Protein AF-A0AA40FCF1-F1 (afdb_monomer_lite)

Secondary structure (DSSP, 8-state):
-----------------SSSSSTTHHHHHHHHHHHHHHHHHTTTTTTTSHHHHHHHHHHTTT--SHHHHHHHHHHHHHHHHHSTTGGGSS-IIIIIHHHHHHHHHTTTTT-HHHHHHHHHHHHTTGGGSSS-HHHHHHHHHHHHHHHHTSHHHHHHHHHTT-

InterPro domains:
  IPR039795 E3 ubiquitin-protein ligase listerin [PTHR12389] (27-153)
  IPR054476 E3 ubiquitin-protein ligase listerin, N-terminal domain [PF22958] (20-126)

Sequence (162 aa):
MVPRATTPIEGVGGGRDGTLANTDVVPIKTAFFTLLTSMIDTNVMLQNEKKRTVTSIVNSLDEMYPPLSSAVWKSMHTAMNNIKDWYSVINIEKLFLPKLYRVLQNGGQCCASDIYPYLLPFISQFPKLSVDPHHLYTNFFTNMRQGFSVQSVRTDHYEALA

Organism: NCBI:txid60889

pLDDT: mean 78.08, std 18.87, range [29.94, 95.06]

Radius of gyration: 22.67 Å; chains: 1; bounding box: 89×38×37 Å

Structure (mmCIF, N/CA/C/O backbone):
data_AF-A0AA40FCF1-F1
#
_entry.id   AF-A0AA40FCF1-F1
#
loop_
_atom_site.group_PDB
_atom_site.id
_atom_site.type_symbol
_atom_site.label_atom_id
_atom_site.label_alt_id
_atom_site.label_comp_id
_atom_site.label_asym_id
_atom_site.label_entity_id
_atom_site.label_seq_id
_atom_site.pdbx_PDB_ins_code
_atom_site.Cartn_x
_atom_site.Cartn_y
_atom_site.Cartn_z
_atom_site.occupancy
_atom_site.B_iso_or_equiv
_atom_site.auth_seq_id
_atom_site.auth_comp_id
_atom_site.auth_asym_id
_atom_site.auth_atom_id
_atom_site.pdbx_PDB_model_num
ATOM 1 N N . MET A 1 1 ? 73.724 23.190 -2.555 1.00 37.62 1 MET A N 1
ATOM 2 C CA . MET A 1 1 ? 73.884 23.448 -1.108 1.00 37.62 1 MET A CA 1
ATOM 3 C C . MET A 1 1 ? 72.546 23.963 -0.592 1.00 37.62 1 MET A C 1
ATOM 5 O O . MET A 1 1 ? 71.943 24.798 -1.246 1.00 37.62 1 MET A O 1
ATOM 9 N N . VAL A 1 2 ? 72.041 23.327 0.457 1.00 46.94 2 VAL A N 1
ATOM 10 C CA . VAL A 1 2 ? 70.630 23.178 0.860 1.00 46.94 2 VAL A CA 1
ATOM 11 C C . VAL A 1 2 ? 70.010 24.443 1.483 1.00 46.94 2 VAL A C 1
ATOM 13 O O . VAL A 1 2 ? 70.683 25.102 2.271 1.00 46.94 2 VAL A O 1
ATOM 16 N N . PRO A 1 3 ? 68.702 24.686 1.269 1.00 36.84 3 PRO A N 1
ATOM 17 C CA . PRO A 1 3 ? 67.834 25.212 2.326 1.00 36.84 3 PRO A CA 1
ATOM 18 C C . PRO A 1 3 ? 66.626 24.273 2.520 1.00 36.84 3 PRO A C 1
ATOM 20 O O . PRO A 1 3 ? 65.829 24.047 1.618 1.00 36.84 3 PRO A O 1
ATOM 23 N N . ARG A 1 4 ? 66.648 23.474 3.589 1.00 29.94 4 ARG A N 1
ATOM 24 C CA . ARG A 1 4 ? 65.935 23.675 4.863 1.00 29.94 4 ARG A CA 1
ATOM 25 C C . ARG A 1 4 ? 64.421 23.499 4.712 1.00 29.94 4 ARG A C 1
ATOM 27 O O . ARG A 1 4 ? 63.685 24.433 4.417 1.00 29.94 4 ARG A O 1
ATOM 34 N N . ALA A 1 5 ? 63.997 22.261 4.967 1.00 42.84 5 ALA A N 1
ATOM 35 C CA . ALA A 1 5 ? 62.612 21.903 5.212 1.00 42.84 5 ALA A CA 1
ATOM 36 C C . ALA A 1 5 ? 62.067 22.727 6.385 1.00 42.84 5 ALA A C 1
ATOM 38 O O . ALA A 1 5 ? 62.643 22.732 7.474 1.00 42.84 5 ALA A O 1
ATOM 39 N N . THR A 1 6 ? 60.950 23.403 6.139 1.00 41.06 6 THR A N 1
ATOM 40 C CA . THR A 1 6 ? 60.115 23.996 7.178 1.00 41.06 6 THR A CA 1
ATOM 41 C C . THR A 1 6 ? 58.689 23.580 6.852 1.00 41.06 6 THR A C 1
ATOM 43 O O . THR A 1 6 ? 58.123 23.992 5.844 1.00 41.06 6 THR A O 1
ATOM 46 N N . THR A 1 7 ? 58.159 22.672 7.659 1.00 41.66 7 THR A N 1
ATOM 47 C CA . THR A 1 7 ? 56.741 22.318 7.717 1.00 41.66 7 THR A CA 1
ATOM 48 C C . THR A 1 7 ? 55.890 23.541 8.048 1.00 41.66 7 THR A C 1
ATOM 50 O O . THR A 1 7 ? 56.285 24.322 8.915 1.00 41.66 7 THR A O 1
ATOM 53 N N . PRO A 1 8 ? 54.669 23.613 7.505 1.00 34.09 8 PRO A N 1
ATOM 54 C CA . PRO A 1 8 ? 53.534 24.147 8.235 1.00 34.09 8 PRO A CA 1
ATOM 55 C C . PRO A 1 8 ? 52.553 23.013 8.555 1.00 34.09 8 PRO A C 1
ATOM 57 O O . PRO A 1 8 ? 52.042 22.325 7.672 1.00 34.09 8 PRO A O 1
ATOM 60 N N . ILE A 1 9 ? 52.330 22.829 9.850 1.00 38.78 9 ILE A N 1
ATOM 61 C CA . ILE A 1 9 ? 51.140 22.211 10.430 1.00 38.78 9 ILE A CA 1
ATOM 62 C C . ILE A 1 9 ? 50.068 23.300 10.589 1.00 38.78 9 ILE A C 1
ATOM 64 O O . ILE A 1 9 ? 50.410 24.452 10.832 1.00 38.78 9 ILE A O 1
ATOM 68 N N . GLU A 1 10 ? 48.808 22.870 10.502 1.00 32.25 10 GLU A N 1
ATOM 69 C CA . GLU A 1 10 ? 47.537 23.571 10.761 1.00 32.25 10 GLU A CA 1
ATOM 70 C C . GLU A 1 10 ? 46.680 23.962 9.547 1.00 32.25 10 GLU A C 1
ATOM 72 O O . GLU A 1 10 ? 47.086 24.644 8.611 1.00 32.25 10 GLU A O 1
ATOM 77 N N . GLY A 1 11 ? 45.444 23.463 9.616 1.00 31.31 11 GLY A N 1
ATOM 78 C CA . GLY A 1 11 ? 44.389 23.533 8.611 1.00 31.31 11 GLY A CA 1
ATOM 79 C C . GLY A 1 11 ? 43.440 22.331 8.686 1.00 31.31 11 GLY A C 1
ATOM 80 O O . GLY A 1 11 ? 42.982 21.839 7.660 1.00 31.31 11 GLY A O 1
ATOM 81 N N . VAL A 1 12 ? 43.197 21.801 9.892 1.00 39.44 12 VAL A N 1
ATOM 82 C CA . VAL A 1 12 ? 42.123 20.838 10.163 1.00 39.44 12 VAL A CA 1
ATOM 83 C C . VAL A 1 12 ? 40.792 21.580 10.109 1.00 39.44 12 VAL A C 1
ATOM 85 O O . VAL A 1 12 ? 40.644 22.624 10.736 1.00 39.44 12 VAL A O 1
ATOM 88 N N . GLY A 1 13 ? 39.809 20.975 9.442 1.00 40.38 13 GLY A N 1
ATOM 89 C CA . GLY A 1 13 ? 38.396 21.228 9.721 1.00 40.38 13 GLY A CA 1
ATOM 90 C C . GLY A 1 13 ? 37.675 22.041 8.656 1.00 40.38 13 GLY A C 1
ATOM 91 O O . GLY A 1 13 ? 37.372 23.209 8.853 1.00 40.38 13 GLY A O 1
ATOM 92 N N . GLY A 1 14 ? 37.322 21.397 7.547 1.00 38.97 14 GLY A N 1
ATOM 93 C CA . GLY A 1 14 ? 36.389 21.969 6.584 1.00 38.97 14 GLY A CA 1
ATOM 94 C C . GLY A 1 14 ? 35.658 20.876 5.824 1.00 38.97 14 GLY A C 1
ATOM 95 O O . GLY A 1 14 ? 36.237 20.251 4.945 1.00 38.97 14 GLY A O 1
ATOM 96 N N . GLY A 1 15 ? 34.386 20.656 6.165 1.00 37.47 15 GLY A N 1
ATOM 97 C CA . GLY A 1 15 ? 33.446 19.961 5.284 1.00 37.47 15 GLY A CA 1
ATOM 98 C C . GLY A 1 15 ? 33.114 18.512 5.638 1.00 37.47 15 GLY A C 1
ATOM 99 O O . GLY A 1 15 ? 33.166 17.640 4.778 1.00 37.47 15 GLY A O 1
ATOM 100 N N . ARG A 1 16 ? 32.707 18.240 6.880 1.00 47.78 16 ARG A N 1
ATOM 101 C CA . ARG A 1 16 ? 31.777 17.131 7.161 1.00 47.78 16 ARG A CA 1
ATOM 102 C C . ARG A 1 16 ? 30.565 17.676 7.894 1.00 47.78 16 ARG A C 1
ATOM 104 O O . ARG A 1 16 ? 30.323 17.328 9.039 1.00 47.78 16 ARG A O 1
ATOM 111 N N . ASP A 1 17 ? 29.835 18.554 7.224 1.00 48.41 17 ASP A N 1
ATOM 112 C CA . ASP A 1 17 ? 28.547 19.028 7.712 1.00 48.41 17 ASP A CA 1
ATOM 113 C C . ASP A 1 17 ? 27.523 18.801 6.604 1.00 48.41 17 ASP A C 1
ATOM 115 O O . ASP A 1 17 ? 27.585 19.428 5.548 1.00 48.41 17 ASP A O 1
ATOM 119 N N . GLY A 1 18 ? 26.644 17.815 6.801 1.00 43.12 18 GLY A N 1
ATOM 120 C CA . GLY A 1 18 ? 25.519 17.589 5.892 1.00 43.12 18 GLY A CA 1
ATOM 121 C C . GLY A 1 18 ? 24.991 16.162 5.748 1.00 43.12 18 GLY A C 1
ATOM 122 O O . GLY A 1 18 ? 23.954 15.994 5.115 1.00 43.12 18 GLY A O 1
ATOM 123 N N . THR A 1 19 ? 25.629 15.126 6.310 1.00 44.09 19 THR A N 1
ATOM 124 C CA . THR A 1 19 ? 25.195 13.728 6.046 1.00 44.09 19 THR A CA 1
ATOM 125 C C . THR A 1 19 ? 24.792 12.923 7.285 1.00 44.09 19 THR A C 1
ATOM 127 O O . THR A 1 19 ? 24.445 11.756 7.152 1.00 44.09 19 THR A O 1
ATOM 130 N N . LEU A 1 20 ? 24.771 13.519 8.484 1.00 45.34 20 LEU A N 1
ATOM 131 C CA . LEU A 1 20 ? 24.516 12.780 9.736 1.00 45.34 20 LEU A CA 1
ATOM 132 C C . LEU A 1 20 ? 23.235 13.170 10.494 1.00 45.34 20 LEU A C 1
ATOM 134 O O . LEU A 1 20 ? 23.001 12.637 11.568 1.00 45.34 20 LEU A O 1
ATOM 138 N N . ALA A 1 21 ? 22.378 14.045 9.955 1.00 43.72 21 ALA A N 1
ATOM 139 C CA . ALA A 1 21 ? 21.170 14.496 10.669 1.00 43.72 21 ALA A CA 1
ATOM 140 C C . ALA A 1 21 ? 19.862 13.785 10.257 1.00 43.72 21 ALA A C 1
ATOM 142 O O . ALA A 1 21 ? 18.853 13.917 10.941 1.00 43.72 21 ALA A O 1
ATOM 143 N N . ASN A 1 22 ? 19.849 13.028 9.152 1.00 51.97 22 ASN A N 1
ATOM 144 C CA . ASN A 1 22 ? 18.625 12.379 8.649 1.00 51.97 22 ASN A CA 1
ATOM 145 C C . ASN A 1 22 ? 18.530 10.883 8.986 1.00 51.97 22 ASN A C 1
ATOM 147 O O . ASN A 1 22 ? 17.484 10.271 8.764 1.00 51.97 22 ASN A O 1
ATOM 151 N N . THR A 1 23 ? 19.598 10.289 9.523 1.00 54.22 23 THR A N 1
ATOM 152 C CA . THR A 1 23 ? 19.668 8.847 9.793 1.00 54.22 23 THR A CA 1
ATOM 153 C C . THR A 1 23 ? 18.750 8.434 10.942 1.00 54.22 23 THR A C 1
ATOM 155 O O . THR A 1 23 ? 18.182 7.352 10.887 1.00 54.22 23 THR A O 1
ATOM 158 N N . ASP A 1 24 ? 18.511 9.311 11.921 1.00 66.50 24 ASP A N 1
ATOM 159 C CA . ASP A 1 24 ? 17.689 8.990 13.099 1.00 66.50 24 ASP A CA 1
ATOM 160 C C . ASP A 1 24 ? 16.180 9.060 12.825 1.00 66.50 24 ASP A C 1
ATOM 162 O O . ASP A 1 24 ? 15.379 8.400 13.486 1.00 66.50 24 ASP A O 1
ATOM 166 N N . VAL A 1 25 ? 15.760 9.812 11.804 1.00 82.12 25 VAL A N 1
ATOM 167 C CA . VAL A 1 25 ? 14.336 9.993 11.474 1.00 82.12 25 VAL A CA 1
ATOM 168 C C . VAL A 1 25 ? 13.740 8.730 10.848 1.00 82.12 25 VAL A C 1
ATOM 170 O O . VAL A 1 25 ? 12.565 8.413 11.044 1.00 82.12 25 VAL A O 1
ATOM 173 N N . VAL A 1 26 ? 14.545 7.991 10.091 1.00 87.12 26 VAL A N 1
ATOM 174 C CA . VAL A 1 26 ? 14.096 6.835 9.314 1.00 87.12 26 VAL A CA 1
ATOM 175 C C . VAL A 1 26 ? 13.727 5.630 10.200 1.00 87.12 26 VAL A C 1
ATOM 177 O O . VAL A 1 26 ? 12.624 5.099 10.024 1.00 87.12 26 VAL A O 1
ATOM 180 N N . PRO A 1 27 ? 14.541 5.220 11.194 1.00 90.06 27 PRO A N 1
ATOM 181 C CA . PRO A 1 27 ? 14.155 4.206 12.173 1.00 90.06 27 PRO A CA 1
ATOM 182 C C . PRO A 1 27 ? 12.900 4.590 12.957 1.00 90.06 27 PRO A C 1
ATOM 184 O O . PRO A 1 27 ? 12.016 3.755 13.133 1.00 90.06 27 PRO A O 1
ATOM 187 N N . ILE A 1 28 ? 12.774 5.860 13.364 1.00 92.06 28 ILE A N 1
ATOM 188 C CA . ILE A 1 28 ? 11.604 6.356 14.106 1.00 92.06 28 ILE A CA 1
ATOM 189 C C . ILE A 1 28 ? 10.333 6.220 13.262 1.00 92.06 28 ILE A C 1
ATOM 191 O O . ILE A 1 28 ? 9.341 5.659 13.726 1.00 92.06 28 ILE A O 1
ATOM 195 N N . LYS A 1 29 ? 10.360 6.679 12.004 1.00 92.00 29 LYS A N 1
ATOM 196 C CA . LYS A 1 29 ? 9.228 6.521 11.078 1.00 92.00 29 LYS A CA 1
ATOM 197 C C . LYS A 1 29 ? 8.888 5.047 10.840 1.00 92.00 29 LYS A C 1
ATOM 199 O O . LYS A 1 29 ? 7.717 4.680 10.833 1.00 92.00 29 LYS A O 1
ATOM 204 N N . THR A 1 30 ? 9.899 4.198 10.678 1.00 93.31 30 THR A N 1
ATOM 205 C CA . THR A 1 30 ? 9.710 2.757 10.443 1.00 93.31 30 THR A CA 1
ATOM 206 C C . THR A 1 30 ? 9.036 2.087 11.645 1.00 93.31 30 THR A C 1
ATOM 208 O O . THR A 1 30 ? 8.057 1.353 11.488 1.00 93.31 30 THR A O 1
ATOM 211 N N . ALA A 1 31 ? 9.502 2.391 12.860 1.00 93.88 31 ALA A N 1
ATOM 212 C CA . ALA A 1 31 ? 8.894 1.914 14.098 1.00 93.88 31 ALA A CA 1
ATOM 213 C C . ALA A 1 31 ? 7.456 2.430 14.257 1.00 93.88 31 ALA A C 1
ATOM 215 O O . ALA A 1 31 ? 6.567 1.660 14.618 1.00 93.88 31 ALA A O 1
ATOM 216 N N . PHE A 1 32 ? 7.205 3.698 13.915 1.00 94.38 32 PHE A N 1
ATOM 217 C CA . PHE A 1 32 ? 5.866 4.283 13.923 1.00 94.38 32 PHE A CA 1
ATOM 218 C C . PHE A 1 32 ? 4.896 3.517 13.014 1.00 94.38 32 PHE A C 1
ATOM 220 O O . PHE A 1 32 ? 3.829 3.120 13.475 1.00 94.38 32 PHE A O 1
ATOM 227 N N . PHE A 1 33 ? 5.261 3.242 11.756 1.00 95.06 33 PHE A N 1
ATOM 228 C CA . PHE A 1 33 ? 4.403 2.475 10.841 1.00 95.06 33 PHE A CA 1
ATOM 229 C C . PHE A 1 33 ? 4.223 1.015 11.278 1.00 95.06 33 PHE A C 1
ATOM 231 O O . PHE A 1 33 ? 3.136 0.452 11.150 1.00 95.06 33 PHE A O 1
ATOM 238 N N . THR A 1 34 ? 5.244 0.416 11.887 1.00 94.62 34 THR A N 1
ATOM 239 C CA . THR A 1 34 ? 5.146 -0.937 12.459 1.00 94.62 34 THR A CA 1
ATOM 240 C C . THR A 1 34 ? 4.156 -0.989 13.629 1.00 94.62 34 THR A C 1
ATOM 242 O O . THR A 1 34 ? 3.298 -1.877 13.692 1.00 94.62 34 THR A O 1
ATOM 245 N N . LEU A 1 35 ? 4.224 -0.011 14.536 1.00 94.19 35 LEU A N 1
ATOM 246 C CA . LEU A 1 35 ? 3.264 0.139 15.628 1.00 94.19 35 LEU A CA 1
ATOM 247 C C . LEU A 1 35 ? 1.856 0.383 15.077 1.00 94.19 35 LEU A C 1
ATOM 249 O O . LEU A 1 35 ? 0.911 -0.288 15.481 1.00 94.19 35 LEU A O 1
ATOM 253 N N . LEU A 1 36 ? 1.728 1.293 14.112 1.00 92.88 36 LEU A N 1
ATOM 254 C CA . LEU A 1 36 ? 0.463 1.649 13.482 1.00 92.88 36 LEU A CA 1
ATOM 255 C C . LEU A 1 36 ? -0.196 0.443 12.796 1.00 92.88 36 LEU A C 1
ATOM 257 O O . LEU A 1 36 ? -1.394 0.241 12.968 1.00 92.88 36 LEU A O 1
ATOM 261 N N . THR A 1 37 ? 0.579 -0.408 12.116 1.00 93.62 37 THR A N 1
ATOM 262 C CA . THR A 1 37 ? 0.111 -1.702 11.581 1.00 93.62 37 THR A CA 1
ATOM 263 C C . THR A 1 37 ? -0.505 -2.558 12.689 1.00 93.62 37 THR A C 1
ATOM 265 O O . THR A 1 37 ? -1.652 -2.982 12.584 1.00 93.62 37 THR A O 1
ATOM 268 N N . SER A 1 38 ? 0.221 -2.735 13.796 1.00 93.31 38 SER A N 1
ATOM 269 C CA . SER A 1 38 ? -0.223 -3.562 14.928 1.00 93.31 38 SER A CA 1
ATOM 270 C C . SER A 1 38 ? -1.491 -3.007 15.594 1.00 93.31 38 SER A C 1
ATOM 272 O O . SER A 1 38 ? -2.378 -3.755 16.007 1.00 93.31 38 SER A O 1
ATOM 274 N N . MET A 1 39 ? -1.610 -1.681 15.685 1.00 90.88 39 MET A N 1
ATOM 275 C CA . MET A 1 39 ? -2.796 -1.011 16.223 1.00 90.88 39 MET A CA 1
ATOM 276 C C . MET A 1 39 ? -4.025 -1.163 15.318 1.00 90.88 39 MET A C 1
ATOM 278 O O . MET A 1 39 ? -5.146 -1.258 15.820 1.00 90.88 39 MET A O 1
ATOM 282 N N . ILE A 1 40 ? -3.827 -1.176 13.996 1.00 91.06 40 ILE A N 1
ATOM 283 C CA . ILE A 1 40 ? -4.899 -1.445 13.033 1.00 91.06 40 ILE A CA 1
ATOM 284 C C . ILE A 1 40 ? -5.349 -2.906 13.146 1.00 91.06 40 ILE A C 1
ATOM 286 O O . ILE A 1 40 ? -6.549 -3.142 13.243 1.00 91.06 40 ILE A O 1
ATOM 290 N N . ASP A 1 41 ? -4.415 -3.863 13.203 1.00 89.38 41 ASP A N 1
ATOM 291 C CA . ASP A 1 41 ? -4.724 -5.300 13.316 1.00 89.38 41 ASP A CA 1
ATOM 292 C C . ASP A 1 41 ? -5.485 -5.639 14.610 1.00 89.38 41 ASP A C 1
ATOM 294 O O . ASP A 1 41 ? -6.370 -6.492 14.627 1.00 89.38 41 ASP A O 1
ATOM 298 N N . THR A 1 42 ? -5.178 -4.941 15.705 1.00 86.94 42 THR A N 1
ATOM 299 C CA . THR A 1 42 ? -5.866 -5.098 17.001 1.00 86.94 42 THR A CA 1
ATOM 300 C C . THR A 1 42 ? -7.145 -4.263 17.126 1.00 86.94 42 THR A C 1
ATOM 302 O O . THR A 1 42 ? -7.790 -4.276 18.173 1.00 86.94 42 THR A O 1
ATOM 305 N N . ASN A 1 43 ? -7.547 -3.550 16.066 1.00 81.56 43 ASN A N 1
ATOM 306 C CA . ASN A 1 43 ? -8.730 -2.686 16.007 1.00 81.56 43 ASN A CA 1
ATOM 307 C C . ASN A 1 43 ? -8.763 -1.536 17.038 1.00 81.56 43 ASN A C 1
ATOM 309 O O . ASN A 1 43 ? -9.810 -0.918 17.243 1.00 81.56 43 ASN A O 1
ATOM 313 N N . VAL A 1 44 ? -7.629 -1.195 17.659 1.00 74.31 44 VAL A N 1
ATOM 314 C CA . VAL A 1 44 ? -7.555 -0.241 18.784 1.00 74.31 44 VAL A CA 1
ATOM 315 C C . VAL A 1 44 ? -7.897 1.202 18.368 1.00 74.31 44 VAL A C 1
ATOM 317 O O . VAL A 1 44 ? -8.341 1.989 19.199 1.00 74.31 44 VAL A O 1
ATOM 320 N N . MET A 1 45 ? -7.743 1.571 17.088 1.00 63.81 45 MET A N 1
ATOM 321 C CA . MET A 1 45 ? -7.877 2.968 16.614 1.00 63.81 45 MET A CA 1
ATOM 322 C C . MET A 1 45 ? -9.053 3.251 15.659 1.00 63.81 45 MET A C 1
ATOM 324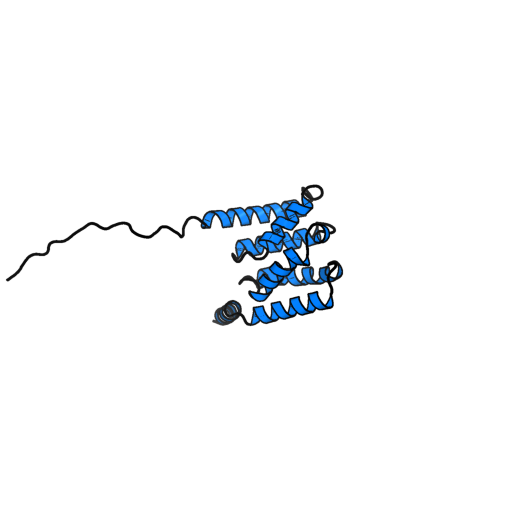 O O . MET A 1 45 ? -9.145 4.344 15.098 1.00 63.81 45 MET A O 1
ATOM 328 N N . LEU A 1 46 ? -9.953 2.292 15.425 1.00 65.62 46 LEU A N 1
ATOM 329 C CA . LEU A 1 46 ? -10.731 2.275 14.178 1.00 65.62 46 LEU A CA 1
ATOM 330 C C . LEU A 1 46 ? -11.797 3.362 13.977 1.00 65.62 46 LEU A C 1
ATOM 332 O O . LEU A 1 46 ? -12.118 3.638 12.824 1.00 65.62 46 LEU A O 1
ATOM 336 N N . GLN A 1 47 ? -12.367 3.971 15.019 1.00 67.75 47 GLN A N 1
ATOM 337 C CA . GLN A 1 47 ? -13.537 4.845 14.815 1.00 67.75 47 GLN A CA 1
ATOM 338 C C . GLN A 1 47 ? -13.185 6.333 14.709 1.00 67.75 47 GLN A C 1
ATOM 340 O O . GLN A 1 47 ? -13.604 6.991 13.759 1.00 67.75 47 GLN A O 1
ATOM 345 N N . ASN A 1 48 ? -12.358 6.860 15.615 1.00 76.62 48 ASN A N 1
ATOM 346 C CA . ASN A 1 48 ? -12.088 8.304 15.659 1.00 76.62 48 ASN A CA 1
ATOM 347 C C . ASN A 1 48 ? -10.861 8.724 14.838 1.00 76.62 48 ASN A C 1
ATOM 349 O O . ASN A 1 48 ? -10.803 9.851 14.355 1.00 76.62 48 ASN A O 1
ATOM 353 N N . GLU A 1 49 ? -9.902 7.821 14.622 1.00 86.38 49 GLU A N 1
ATOM 354 C CA . GLU A 1 49 ? -8.621 8.158 13.982 1.00 86.38 49 GLU A CA 1
ATOM 355 C C . GLU A 1 49 ? -8.500 7.624 12.547 1.00 86.38 49 GLU A C 1
ATOM 357 O O . GLU A 1 49 ? -7.513 7.905 11.871 1.00 86.38 49 GLU A O 1
ATOM 362 N N . LYS A 1 50 ? -9.524 6.931 12.021 1.00 88.38 50 LYS A N 1
ATOM 363 C CA . LYS A 1 50 ? -9.526 6.309 10.682 1.00 88.38 50 LYS A CA 1
ATOM 364 C C . LYS A 1 50 ? -8.964 7.225 9.593 1.00 88.38 50 LYS A C 1
ATOM 366 O O . LYS A 1 50 ? -8.060 6.838 8.855 1.00 88.38 50 LYS A O 1
ATOM 371 N N . LYS A 1 51 ? -9.492 8.450 9.493 1.00 91.06 51 LYS A N 1
ATOM 372 C CA . LYS A 1 51 ? -9.057 9.424 8.484 1.00 91.06 51 LYS A CA 1
ATOM 373 C C . LYS A 1 51 ? -7.580 9.769 8.642 1.00 91.06 51 LYS A C 1
ATOM 375 O O . LYS A 1 51 ? -6.859 9.787 7.647 1.00 91.06 51 LYS A O 1
ATOM 380 N N . ARG A 1 52 ? -7.129 10.029 9.871 1.00 91.50 52 ARG A N 1
ATOM 381 C CA . ARG A 1 52 ? -5.745 10.410 10.166 1.00 91.50 52 ARG A CA 1
ATOM 382 C C . ARG A 1 52 ? -4.787 9.263 9.868 1.00 91.50 52 ARG A C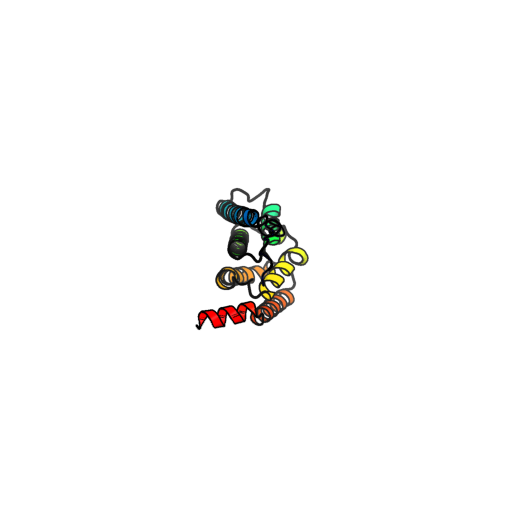 1
ATOM 384 O O . ARG A 1 52 ? -3.792 9.484 9.186 1.00 91.50 52 ARG A O 1
ATOM 391 N N . THR A 1 53 ? -5.128 8.052 10.298 1.00 91.94 53 THR A N 1
ATOM 392 C CA . THR A 1 53 ? -4.357 6.829 10.058 1.00 91.94 53 THR A CA 1
ATOM 393 C C . THR A 1 53 ? -4.182 6.568 8.565 1.00 91.94 53 THR A C 1
ATOM 395 O O . THR A 1 53 ? -3.051 6.500 8.087 1.00 91.94 53 THR A O 1
ATOM 398 N N . VAL A 1 54 ? -5.281 6.507 7.803 1.00 93.00 54 VAL A N 1
ATOM 399 C CA . VAL A 1 54 ? -5.227 6.259 6.352 1.00 93.00 54 VAL A CA 1
ATOM 400 C C . VAL A 1 54 ? -4.469 7.383 5.639 1.00 93.00 54 VAL A C 1
ATOM 402 O O . VAL A 1 54 ? -3.592 7.110 4.826 1.00 93.00 54 VAL A O 1
ATOM 405 N N . THR A 1 55 ? -4.734 8.648 5.981 1.00 93.62 55 THR A N 1
ATOM 406 C CA . THR A 1 55 ? -4.024 9.794 5.385 1.00 93.62 55 THR A CA 1
ATOM 407 C C . THR A 1 55 ? -2.520 9.738 5.660 1.00 93.62 55 THR A C 1
ATOM 409 O O . THR A 1 55 ? -1.731 10.012 4.761 1.00 93.62 55 THR A O 1
ATOM 412 N N . SER A 1 56 ? -2.107 9.362 6.875 1.00 94.06 56 SER A N 1
ATOM 413 C CA . SER A 1 56 ? -0.692 9.246 7.242 1.00 94.06 56 SER A CA 1
ATOM 414 C C . SER A 1 56 ? 0.019 8.156 6.445 1.00 94.06 56 SER A C 1
ATOM 416 O O . SER A 1 56 ? 1.123 8.392 5.967 1.00 94.06 56 SER A O 1
ATOM 418 N N . ILE A 1 57 ? -0.611 6.989 6.276 1.00 94.75 57 ILE A N 1
ATOM 419 C CA . ILE A 1 57 ? -0.059 5.894 5.467 1.00 94.75 57 ILE A CA 1
ATOM 420 C C . ILE A 1 57 ? 0.077 6.337 4.014 1.00 94.75 57 ILE A C 1
ATOM 422 O O . ILE A 1 57 ? 1.158 6.248 3.437 1.00 94.75 57 ILE A O 1
ATOM 426 N N . VAL A 1 58 ? -1.005 6.859 3.430 1.00 93.88 58 VAL A N 1
ATOM 427 C CA . VAL A 1 58 ? -1.008 7.262 2.023 1.00 93.88 58 VAL A CA 1
ATOM 428 C C . VAL A 1 58 ? 0.015 8.362 1.776 1.00 93.88 58 VAL A C 1
ATOM 430 O O . VAL A 1 58 ? 0.719 8.303 0.779 1.00 93.88 58 VAL A O 1
ATOM 433 N N . ASN A 1 59 ? 0.182 9.318 2.693 1.00 93.75 59 ASN A N 1
ATOM 434 C CA . ASN A 1 59 ? 1.196 10.364 2.561 1.00 93.75 59 ASN A CA 1
ATOM 435 C C . ASN A 1 59 ? 2.633 9.844 2.495 1.00 93.75 59 ASN A C 1
ATOM 437 O O . ASN A 1 59 ? 3.471 10.522 1.902 1.00 93.75 59 ASN A O 1
ATOM 441 N N . SER A 1 60 ? 2.906 8.667 3.046 1.00 93.12 60 SER A N 1
ATOM 442 C CA . SER A 1 60 ? 4.228 8.042 3.037 1.00 93.12 60 SER A CA 1
ATOM 443 C C . SER A 1 60 ? 4.358 6.911 2.013 1.00 93.12 60 SER A C 1
ATOM 445 O O . SER A 1 60 ? 5.381 6.237 1.986 1.00 93.12 60 SER A O 1
ATOM 447 N N . LEU A 1 61 ? 3.351 6.689 1.160 1.00 91.25 61 LEU A N 1
ATOM 448 C CA . LEU A 1 61 ? 3.327 5.561 0.220 1.00 91.25 61 LEU A CA 1
ATOM 449 C C . LEU A 1 61 ? 4.472 5.602 -0.805 1.00 91.25 61 LEU A C 1
ATOM 451 O O . LEU A 1 61 ? 4.907 4.562 -1.284 1.00 91.25 61 LEU A O 1
ATOM 455 N N . ASP A 1 62 ? 4.960 6.801 -1.133 1.00 88.62 62 ASP A N 1
ATOM 456 C CA . ASP A 1 62 ? 6.055 7.044 -2.072 1.00 88.62 62 ASP A CA 1
ATOM 457 C C . ASP A 1 62 ? 7.429 7.243 -1.396 1.00 88.62 62 ASP A C 1
ATOM 459 O O . ASP A 1 62 ? 8.347 7.784 -2.018 1.00 88.62 62 ASP A O 1
ATOM 463 N N . GLU A 1 63 ? 7.607 6.763 -0.161 1.00 88.94 63 GLU A N 1
ATOM 464 C CA . GLU A 1 63 ? 8.912 6.716 0.518 1.00 88.94 63 GLU A CA 1
ATOM 465 C C . GLU A 1 63 ? 9.885 5.765 -0.201 1.00 88.94 63 GLU A C 1
ATOM 467 O O . GLU A 1 63 ? 9.532 4.640 -0.534 1.00 88.94 63 GLU A O 1
ATOM 472 N N . MET A 1 64 ? 11.122 6.212 -0.441 1.00 82.25 64 MET A N 1
ATOM 473 C CA . MET A 1 64 ? 12.116 5.463 -1.235 1.00 82.25 64 MET A CA 1
ATOM 474 C C . MET A 1 64 ? 13.077 4.613 -0.393 1.00 82.25 64 MET A C 1
ATOM 476 O O . MET A 1 64 ? 13.834 3.822 -0.942 1.00 82.25 64 MET A O 1
ATOM 480 N N . TYR A 1 65 ? 13.094 4.787 0.931 1.00 84.88 65 TYR A N 1
ATOM 481 C CA . TYR A 1 65 ? 14.002 4.034 1.797 1.00 84.88 65 TYR A CA 1
ATOM 482 C C . TYR A 1 65 ? 13.453 2.617 2.057 1.00 84.88 65 TYR A C 1
ATOM 484 O O . TYR A 1 65 ? 12.359 2.526 2.621 1.00 84.88 65 TYR A O 1
ATOM 492 N N . PRO A 1 66 ? 14.173 1.523 1.724 1.00 83.44 66 PRO A N 1
ATOM 493 C CA . PRO A 1 66 ? 13.585 0.179 1.674 1.00 83.44 66 PRO A CA 1
ATOM 494 C C . PRO A 1 66 ? 12.892 -0.300 2.963 1.00 83.44 66 PRO A C 1
ATOM 496 O O . PRO A 1 66 ? 11.710 -0.650 2.897 1.00 83.44 66 PRO A O 1
ATOM 499 N N . PRO A 1 67 ? 13.522 -0.231 4.157 1.00 86.12 67 PRO A N 1
ATOM 500 C CA . PRO A 1 67 ? 12.844 -0.585 5.410 1.00 86.12 67 PRO A CA 1
ATOM 501 C C . PRO A 1 67 ? 11.573 0.226 5.698 1.00 86.12 67 PRO A C 1
ATOM 503 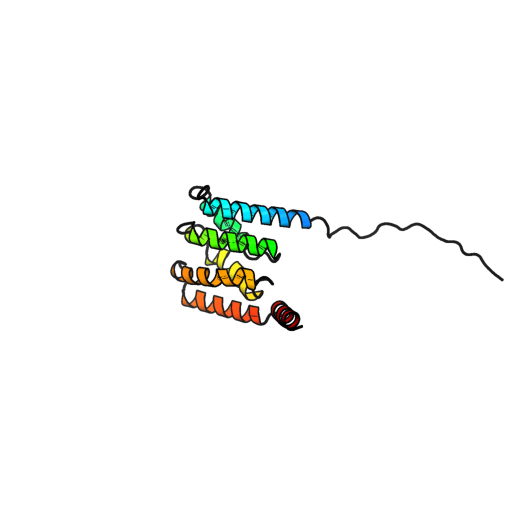O O . PRO A 1 67 ? 10.581 -0.316 6.186 1.00 86.12 67 PRO A O 1
ATOM 506 N N . LEU A 1 68 ? 11.591 1.524 5.384 1.00 89.94 68 LEU A N 1
ATOM 507 C CA . LEU A 1 68 ? 10.455 2.411 5.618 1.00 89.94 68 LEU A CA 1
ATOM 508 C C . LEU A 1 68 ? 9.335 2.134 4.611 1.00 89.94 68 LEU A C 1
ATOM 510 O O . LEU A 1 68 ? 8.179 2.028 5.011 1.00 89.94 68 LEU A O 1
ATOM 514 N N . SER A 1 69 ? 9.675 1.972 3.331 1.00 89.12 69 SER A N 1
ATOM 515 C CA . SER A 1 69 ? 8.716 1.653 2.271 1.00 89.12 69 SER A CA 1
ATOM 516 C C . SER A 1 69 ? 7.998 0.337 2.575 1.00 89.12 69 SER A C 1
ATOM 518 O O . SER A 1 69 ? 6.768 0.305 2.606 1.00 89.12 69 SER A O 1
ATOM 520 N N . SER A 1 70 ? 8.736 -0.717 2.943 1.00 88.69 70 SER A N 1
ATOM 521 C CA . SER A 1 70 ? 8.148 -2.006 3.337 1.00 88.69 70 SER A CA 1
ATOM 522 C C . SER A 1 70 ? 7.179 -1.869 4.523 1.00 88.69 70 SER A C 1
ATOM 524 O O . SER A 1 70 ? 6.046 -2.359 4.467 1.00 88.69 70 SER A O 1
ATOM 526 N N . ALA A 1 71 ? 7.557 -1.120 5.568 1.00 92.44 71 ALA A N 1
ATOM 527 C CA . ALA A 1 71 ? 6.682 -0.868 6.715 1.00 92.44 71 ALA A CA 1
ATOM 528 C C . ALA A 1 71 ? 5.408 -0.083 6.342 1.00 92.44 71 ALA A C 1
ATOM 530 O O . ALA A 1 71 ? 4.317 -0.397 6.831 1.00 92.44 71 ALA A O 1
ATOM 531 N N . VAL A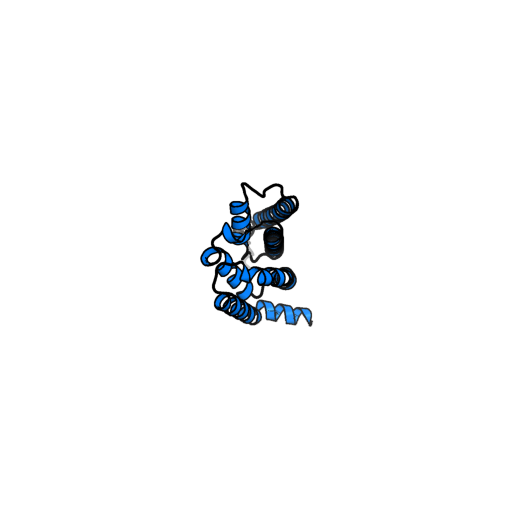 1 72 ? 5.514 0.914 5.457 1.00 93.88 72 VAL A N 1
ATOM 532 C CA . VAL A 1 72 ? 4.363 1.689 4.968 1.00 93.88 72 VAL A CA 1
ATOM 533 C C . VAL A 1 72 ? 3.437 0.822 4.119 1.00 93.88 72 VAL A C 1
ATOM 535 O O . VAL A 1 72 ? 2.225 0.844 4.329 1.00 93.88 72 VAL A O 1
ATOM 538 N N . TRP A 1 73 ? 3.976 0.030 3.193 1.00 92.25 73 TRP A N 1
ATOM 539 C CA . TRP A 1 73 ? 3.183 -0.841 2.324 1.00 92.25 73 TRP A CA 1
ATOM 540 C C . TRP A 1 73 ? 2.475 -1.947 3.101 1.00 92.25 73 TRP A C 1
ATOM 542 O O . TRP A 1 73 ? 1.294 -2.206 2.858 1.00 92.25 73 TRP A O 1
ATOM 552 N N . LYS A 1 74 ? 3.135 -2.514 4.115 1.00 92.25 74 LYS A N 1
ATOM 553 C CA . LYS A 1 74 ? 2.488 -3.416 5.070 1.00 92.25 74 LYS A CA 1
ATOM 554 C C . LYS A 1 74 ? 1.350 -2.718 5.820 1.00 92.25 74 LYS A C 1
ATOM 556 O O . LYS A 1 74 ? 0.243 -3.250 5.868 1.00 92.25 74 LYS A O 1
ATOM 561 N N . SER A 1 75 ? 1.583 -1.501 6.324 1.00 93.56 75 SER A N 1
ATOM 562 C CA . SER A 1 75 ? 0.542 -0.693 6.985 1.00 93.56 75 SER A CA 1
ATOM 563 C C . SER A 1 75 ? -0.643 -0.428 6.057 1.00 93.56 75 SER A C 1
ATOM 565 O O . SER A 1 75 ? -1.793 -0.517 6.483 1.00 93.56 75 SER A O 1
ATOM 567 N N . MET A 1 76 ? -0.376 -0.123 4.784 1.00 93.19 76 MET A N 1
ATOM 568 C CA . MET A 1 76 ? -1.398 0.107 3.767 1.00 93.19 76 MET A CA 1
ATOM 569 C C . MET A 1 76 ? -2.224 -1.149 3.526 1.00 93.19 76 MET A C 1
ATOM 571 O O . MET A 1 76 ? -3.448 -1.092 3.583 1.00 93.19 76 MET A O 1
ATOM 575 N N . HIS A 1 77 ? -1.578 -2.294 3.319 1.00 91.81 77 HIS A N 1
ATOM 576 C CA . HIS A 1 77 ? -2.270 -3.564 3.137 1.00 91.81 77 HIS A CA 1
ATOM 577 C C . HIS A 1 77 ? -3.155 -3.912 4.345 1.00 91.81 77 HIS A C 1
ATOM 579 O O . HIS A 1 77 ? -4.340 -4.212 4.193 1.00 91.81 77 HIS A O 1
ATOM 585 N N . THR A 1 78 ? -2.612 -3.786 5.556 1.00 92.00 78 THR A N 1
ATOM 586 C CA . THR A 1 78 ? -3.349 -3.980 6.809 1.00 92.00 78 THR A CA 1
ATOM 587 C C . THR A 1 78 ? -4.531 -3.011 6.935 1.00 92.00 78 THR A C 1
ATOM 589 O O . THR A 1 78 ? -5.633 -3.433 7.294 1.00 92.00 78 THR A O 1
ATOM 592 N N . ALA A 1 79 ? -4.355 -1.734 6.581 1.00 91.25 79 ALA A N 1
ATOM 593 C CA . ALA A 1 79 ? -5.431 -0.745 6.564 1.00 91.25 79 ALA A CA 1
ATOM 594 C C . ALA A 1 79 ? -6.540 -1.129 5.579 1.00 91.25 79 ALA A C 1
ATOM 596 O O . ALA A 1 79 ? -7.716 -1.095 5.924 1.00 91.25 79 ALA A O 1
ATOM 597 N N . MET A 1 80 ? -6.176 -1.552 4.373 1.00 90.06 80 MET A N 1
ATOM 598 C CA . MET A 1 80 ? -7.121 -1.952 3.336 1.00 90.06 80 MET A CA 1
ATOM 599 C C . MET A 1 80 ? -7.977 -3.168 3.702 1.00 90.06 80 MET A C 1
ATOM 601 O O . MET A 1 80 ? -9.088 -3.298 3.181 1.00 90.06 80 MET A O 1
ATOM 605 N N . ASN A 1 81 ? -7.460 -4.055 4.554 1.00 88.94 81 ASN A N 1
ATOM 606 C CA . ASN A 1 81 ? -8.152 -5.268 4.984 1.00 88.94 81 ASN A CA 1
ATOM 607 C C . ASN A 1 81 ? -8.995 -5.058 6.248 1.00 88.94 81 ASN A C 1
ATOM 609 O O . ASN A 1 81 ? -10.098 -5.592 6.334 1.00 88.94 81 ASN A O 1
ATOM 613 N N . ASN A 1 82 ? -8.507 -4.276 7.215 1.00 89.56 82 ASN A N 1
ATOM 614 C CA . ASN A 1 82 ? -9.162 -4.121 8.520 1.00 89.56 82 ASN A CA 1
ATOM 615 C C . ASN A 1 82 ? -10.032 -2.855 8.620 1.00 89.56 82 ASN A C 1
ATOM 617 O O . ASN A 1 82 ? -11.025 -2.828 9.348 1.00 89.56 82 ASN A O 1
ATOM 621 N N . ILE A 1 83 ? -9.704 -1.794 7.874 1.00 89.00 83 ILE A N 1
ATOM 622 C CA . ILE A 1 83 ? -10.454 -0.537 7.897 1.00 89.00 83 ILE A CA 1
ATOM 623 C C . ILE A 1 83 ? -11.541 -0.573 6.819 1.00 89.00 83 ILE A C 1
ATOM 625 O O . ILE A 1 83 ? -11.287 -0.353 5.631 1.00 89.00 83 ILE A O 1
ATOM 629 N N . LYS A 1 84 ? -12.793 -0.775 7.246 1.00 87.06 84 LYS A N 1
ATOM 630 C CA . LYS A 1 84 ? -13.963 -0.673 6.359 1.00 87.06 84 LYS A CA 1
ATOM 631 C C . LYS A 1 84 ? -14.009 0.691 5.685 1.00 87.06 84 LYS A C 1
ATOM 633 O O . LYS A 1 84 ? -13.843 1.708 6.356 1.00 87.06 84 LYS A O 1
ATOM 638 N N . ASP A 1 85 ? -14.254 0.715 4.379 1.00 88.44 85 ASP A N 1
ATOM 639 C CA . ASP A 1 85 ? -14.385 1.930 3.567 1.00 88.44 85 ASP A CA 1
ATOM 640 C C . ASP A 1 85 ? -13.231 2.926 3.752 1.00 88.44 85 ASP A C 1
ATOM 642 O O . ASP A 1 85 ? -13.443 4.131 3.867 1.00 88.44 85 ASP A O 1
ATOM 646 N N . TRP A 1 86 ? -11.989 2.450 3.859 1.00 90.56 86 TRP A N 1
ATOM 647 C CA . TRP A 1 86 ? -10.808 3.321 3.959 1.00 90.56 86 TRP A CA 1
ATOM 648 C C . TRP A 1 86 ? -10.725 4.332 2.799 1.00 90.56 86 TRP A C 1
ATOM 650 O O . TRP A 1 86 ? -10.256 5.453 2.981 1.00 90.56 86 TRP A O 1
ATOM 660 N N . TYR A 1 87 ? -11.237 3.966 1.623 1.00 90.25 87 TYR A N 1
ATOM 661 C CA . TYR A 1 87 ? -11.246 4.805 0.429 1.00 90.25 87 TYR A CA 1
ATOM 662 C C . TYR A 1 87 ? -12.200 6.004 0.532 1.00 90.25 87 TYR A C 1
ATOM 664 O O . TYR A 1 87 ? -12.014 6.976 -0.191 1.00 90.25 87 TYR A O 1
ATOM 672 N N . SER A 1 88 ? -13.187 5.986 1.439 1.00 90.50 88 SER A N 1
ATOM 673 C CA . SER A 1 88 ? -14.136 7.098 1.604 1.00 90.50 88 SER A CA 1
ATOM 674 C C . SER A 1 88 ? -13.612 8.232 2.488 1.00 90.50 88 SER A C 1
ATOM 676 O O . SER A 1 88 ? -14.161 9.331 2.471 1.00 90.50 88 SER A O 1
ATOM 678 N N . VAL A 1 89 ? -12.544 7.998 3.263 1.00 90.88 89 VAL A N 1
ATOM 679 C CA . VAL A 1 89 ? -11.981 9.012 4.177 1.00 90.88 89 VAL A CA 1
ATOM 680 C C . VAL A 1 89 ? -10.857 9.840 3.557 1.00 90.88 89 VAL A C 1
ATOM 682 O O . VAL A 1 89 ? -10.408 10.813 4.168 1.00 90.88 89 VAL A O 1
ATOM 685 N N . ILE A 1 90 ? -10.416 9.483 2.350 1.00 91.56 90 ILE A N 1
ATOM 686 C CA . ILE A 1 90 ? -9.363 10.178 1.608 1.00 91.56 90 ILE A CA 1
ATOM 687 C C . ILE A 1 90 ? -9.807 10.490 0.181 1.00 91.56 90 ILE A C 1
ATOM 689 O O . ILE A 1 90 ? -10.715 9.869 -0.361 1.00 91.56 90 ILE A O 1
ATOM 693 N N . ASN A 1 91 ? -9.128 11.441 -0.457 1.00 91.75 91 ASN A N 1
ATOM 694 C CA . ASN A 1 91 ? -9.337 11.702 -1.873 1.00 91.75 91 ASN A CA 1
ATOM 695 C C . ASN A 1 91 ? -8.484 10.740 -2.714 1.00 91.75 91 ASN A C 1
ATOM 697 O O . ASN A 1 91 ? -7.269 10.915 -2.810 1.00 91.75 91 ASN A O 1
ATOM 701 N N . ILE A 1 92 ? -9.115 9.735 -3.322 1.00 92.06 92 ILE A N 1
ATOM 702 C CA . ILE A 1 92 ? -8.408 8.718 -4.108 1.00 92.06 92 ILE A CA 1
ATOM 703 C C . ILE A 1 92 ? -7.655 9.339 -5.287 1.00 92.06 92 ILE A C 1
ATOM 705 O O . ILE A 1 92 ? -6.461 9.098 -5.444 1.00 92.06 92 ILE A O 1
ATOM 709 N N . GLU A 1 93 ? -8.314 10.190 -6.067 1.00 88.81 93 GLU A N 1
ATOM 710 C CA . GLU A 1 93 ? -7.742 10.750 -7.294 1.00 88.81 93 GLU A CA 1
ATOM 711 C C . GLU A 1 93 ? -6.599 11.733 -7.038 1.00 88.81 93 GLU A C 1
ATOM 713 O O . GLU A 1 93 ? -5.625 11.757 -7.784 1.00 88.81 93 GLU A O 1
ATOM 718 N N . LYS A 1 94 ? -6.701 12.538 -5.976 1.00 90.38 94 LYS A N 1
ATOM 719 C CA . LYS A 1 94 ? -5.737 13.610 -5.688 1.00 90.38 94 LYS A CA 1
ATOM 720 C C . LYS A 1 94 ? -4.621 13.196 -4.743 1.00 90.38 94 LYS A C 1
ATOM 722 O O . LYS A 1 94 ? -3.543 13.775 -4.807 1.00 90.38 94 LYS A O 1
ATOM 727 N N . LEU A 1 95 ? -4.880 12.258 -3.833 1.00 91.38 95 LEU A N 1
ATOM 728 C CA . LEU A 1 95 ? -3.919 11.888 -2.794 1.00 91.38 95 LEU A CA 1
ATOM 729 C C . LEU A 1 95 ? -3.290 10.527 -3.067 1.00 91.38 95 LEU A C 1
ATOM 731 O O . LEU A 1 95 ? -2.073 10.380 -3.009 1.00 91.38 95 LEU A O 1
ATOM 735 N N . PHE A 1 96 ? -4.126 9.533 -3.350 1.00 91.50 96 PHE A N 1
ATOM 736 C CA . PHE A 1 96 ? -3.693 8.147 -3.392 1.00 91.50 96 PHE A CA 1
ATOM 737 C C . PHE A 1 96 ? -3.095 7.763 -4.753 1.00 91.50 96 PHE A C 1
ATOM 739 O O . PHE A 1 96 ? -1.945 7.325 -4.816 1.00 91.50 96 PHE A O 1
ATOM 746 N N . LEU A 1 97 ? -3.838 7.970 -5.848 1.00 91.81 97 LEU A N 1
ATOM 747 C CA . LEU A 1 97 ? -3.408 7.571 -7.193 1.00 91.81 97 LEU A CA 1
ATOM 748 C C . LEU A 1 97 ? -2.073 8.199 -7.623 1.00 91.81 97 LEU A C 1
ATOM 750 O O . LEU A 1 97 ? -1.235 7.454 -8.128 1.00 91.81 97 LEU A O 1
ATOM 754 N N . PRO A 1 98 ? -1.794 9.499 -7.386 1.00 92.81 98 PRO A N 1
ATOM 755 C CA . PRO A 1 98 ? -0.516 10.087 -7.784 1.00 92.81 98 PRO A CA 1
ATOM 756 C C . PRO A 1 98 ? 0.680 9.413 -7.102 1.00 92.81 98 PRO A C 1
ATOM 758 O O . PRO A 1 98 ? 1.711 9.188 -7.734 1.00 92.81 98 PRO A O 1
ATOM 761 N N . LYS A 1 99 ? 0.535 9.037 -5.825 1.00 92.50 99 LYS A N 1
ATOM 762 C CA . LYS A 1 99 ? 1.589 8.351 -5.066 1.00 92.50 99 LYS A CA 1
ATOM 763 C C . LYS A 1 99 ? 1.766 6.910 -5.514 1.00 92.50 99 LYS A C 1
ATOM 765 O O . LYS A 1 99 ? 2.896 6.475 -5.715 1.00 92.50 99 LYS A O 1
ATOM 770 N N . LEU A 1 100 ? 0.663 6.200 -5.746 1.00 91.12 100 LEU A N 1
ATOM 771 C CA . LEU A 1 100 ? 0.702 4.860 -6.322 1.00 91.12 100 LEU A CA 1
ATOM 772 C C . LEU A 1 100 ? 1.428 4.865 -7.671 1.00 91.12 100 LEU A C 1
ATOM 774 O O . LEU A 1 100 ? 2.339 4.070 -7.883 1.00 91.12 100 LEU A O 1
ATOM 778 N N . TYR A 1 101 ? 1.045 5.761 -8.581 1.00 91.62 101 TYR A N 1
ATOM 779 C CA . TYR A 1 101 ? 1.659 5.834 -9.903 1.00 91.62 101 TYR A CA 1
ATOM 780 C C . TYR A 1 101 ? 3.146 6.154 -9.808 1.00 91.62 101 TYR A C 1
ATOM 782 O O . TYR A 1 101 ? 3.933 5.498 -10.479 1.00 91.62 101 TYR A O 1
ATOM 790 N N . ARG A 1 102 ? 3.554 7.042 -8.894 1.00 90.00 102 ARG A N 1
ATOM 791 C CA . ARG A 1 102 ? 4.972 7.303 -8.624 1.00 90.00 102 ARG A CA 1
ATOM 792 C C . ARG A 1 102 ? 5.724 6.046 -8.172 1.00 90.00 102 ARG A C 1
ATOM 794 O O . ARG A 1 102 ? 6.847 5.823 -8.615 1.00 90.00 102 ARG A O 1
ATOM 801 N N . VAL A 1 103 ? 5.134 5.211 -7.317 1.00 88.50 103 VAL A N 1
ATOM 802 C CA . VAL A 1 103 ? 5.755 3.944 -6.883 1.00 88.50 103 VAL A CA 1
ATOM 803 C C . VAL A 1 103 ? 5.906 2.979 -8.061 1.00 88.50 103 VAL A C 1
ATOM 805 O O . VAL A 1 103 ? 6.977 2.400 -8.247 1.00 88.50 103 VAL A O 1
ATOM 808 N N . LEU A 1 104 ? 4.868 2.856 -8.894 1.00 88.69 104 LEU A N 1
ATOM 809 C CA . LEU A 1 104 ? 4.887 2.008 -10.089 1.00 88.69 104 LEU A CA 1
ATOM 810 C C . LEU A 1 104 ? 5.925 2.485 -11.110 1.00 88.69 104 LEU A C 1
ATOM 812 O O . LEU A 1 104 ? 6.718 1.678 -11.581 1.00 88.69 104 LEU A O 1
ATOM 816 N N . GLN A 1 105 ? 5.977 3.789 -11.391 1.00 88.19 105 GLN A N 1
ATOM 817 C CA . GLN A 1 105 ? 6.937 4.397 -12.319 1.00 88.19 105 GLN A CA 1
ATOM 818 C C . GLN A 1 105 ? 8.386 4.253 -11.859 1.00 88.19 105 GLN A C 1
ATOM 820 O O . GLN A 1 105 ? 9.278 4.214 -12.695 1.00 88.19 105 GLN A O 1
ATOM 825 N N . ASN A 1 106 ? 8.630 4.139 -10.553 1.00 83.56 106 ASN A N 1
ATOM 826 C CA . ASN A 1 106 ? 9.961 3.894 -9.996 1.00 83.56 106 ASN A CA 1
ATOM 827 C C . ASN A 1 106 ? 10.297 2.397 -9.878 1.00 83.56 106 ASN A C 1
ATOM 829 O O . ASN A 1 106 ? 11.226 2.038 -9.156 1.00 83.56 106 ASN A O 1
ATOM 833 N N . GLY A 1 107 ? 9.524 1.509 -10.514 1.00 75.00 107 GLY A N 1
ATOM 834 C CA . GLY A 1 107 ? 9.782 0.068 -10.485 1.00 75.00 107 GLY A CA 1
ATOM 835 C C . GLY A 1 107 ? 9.600 -0.559 -9.101 1.00 75.00 107 GLY A C 1
ATOM 836 O O . GLY A 1 107 ? 10.267 -1.532 -8.777 1.00 75.00 107 GLY A O 1
ATOM 837 N N . GLY A 1 108 ? 8.727 -0.000 -8.255 1.00 68.44 108 GLY A N 1
ATOM 838 C CA . GLY A 1 108 ? 8.611 -0.433 -6.860 1.00 68.44 108 GLY A CA 1
ATOM 839 C C . GLY A 1 108 ? 9.743 0.079 -5.969 1.00 68.44 108 GLY A C 1
ATOM 840 O O . GLY A 1 108 ? 10.039 -0.553 -4.966 1.00 68.44 108 GLY A O 1
ATOM 841 N N . GLN A 1 109 ? 10.388 1.196 -6.333 1.00 69.00 109 GLN A N 1
ATOM 842 C CA . GLN A 1 109 ? 11.343 1.925 -5.482 1.00 69.00 109 GLN A CA 1
ATOM 843 C C . GLN A 1 109 ? 12.516 1.068 -4.975 1.00 69.00 109 GLN A C 1
ATOM 845 O O . GLN A 1 109 ? 12.921 1.194 -3.824 1.00 69.00 109 GLN A O 1
ATOM 850 N N . CYS A 1 110 ? 13.044 0.182 -5.826 1.00 64.56 110 CYS A N 1
ATOM 851 C CA . CYS A 1 110 ? 14.089 -0.791 -5.466 1.00 64.56 110 CYS A CA 1
ATOM 852 C C . CYS A 1 110 ? 13.654 -1.830 -4.404 1.00 64.56 110 CYS A C 1
ATOM 854 O O . CYS A 1 110 ? 14.488 -2.487 -3.791 1.00 64.56 110 CYS A O 1
ATOM 856 N N . CYS A 1 111 ? 12.346 -1.990 -4.172 1.00 66.44 111 CYS A N 1
ATOM 857 C CA . CYS A 1 111 ? 11.747 -2.953 -3.237 1.00 66.44 111 CYS A CA 1
ATOM 858 C C . CYS A 1 111 ? 10.611 -3.735 -3.903 1.00 66.44 111 CYS A C 1
ATOM 860 O O . CYS A 1 111 ? 9.581 -4.018 -3.287 1.00 66.44 111 CYS A O 1
ATOM 862 N N . ALA A 1 112 ? 10.761 -4.060 -5.190 1.00 71.81 112 ALA A N 1
ATOM 863 C CA . ALA A 1 112 ? 9.715 -4.732 -5.957 1.00 71.81 112 ALA A CA 1
ATOM 864 C C . ALA A 1 112 ? 9.254 -6.035 -5.279 1.00 71.81 112 ALA A C 1
ATOM 866 O O . ALA A 1 112 ? 8.053 -6.276 -5.186 1.00 71.81 112 ALA A O 1
ATOM 867 N N . SER A 1 113 ? 10.189 -6.814 -4.727 1.00 73.75 113 SER A N 1
ATOM 868 C CA . SER A 1 113 ? 9.913 -8.065 -4.009 1.00 73.75 113 SER A CA 1
ATOM 869 C C . SER A 1 113 ? 9.001 -7.890 -2.791 1.00 73.75 113 SER A C 1
ATOM 871 O O . SER A 1 113 ? 8.204 -8.779 -2.507 1.00 73.75 113 SER A O 1
ATOM 873 N N . ASP A 1 114 ? 9.074 -6.748 -2.103 1.00 74.81 114 ASP A N 1
ATOM 874 C CA . ASP A 1 114 ? 8.244 -6.449 -0.932 1.00 74.81 114 ASP A CA 1
ATOM 875 C C . ASP A 1 114 ? 6.918 -5.787 -1.316 1.00 74.81 114 ASP A C 1
ATOM 877 O O . ASP A 1 114 ? 5.886 -6.062 -0.713 1.00 74.81 114 ASP A O 1
ATOM 881 N N . ILE A 1 115 ? 6.922 -4.911 -2.326 1.00 79.12 115 ILE A N 1
ATOM 882 C CA . ILE A 1 115 ? 5.757 -4.088 -2.683 1.00 79.12 115 ILE A CA 1
ATOM 883 C C . ILE A 1 115 ? 4.786 -4.843 -3.595 1.00 79.12 115 ILE A C 1
ATOM 885 O O . ILE A 1 115 ? 3.568 -4.754 -3.432 1.00 79.12 115 ILE A O 1
ATOM 889 N N . TYR A 1 116 ? 5.299 -5.595 -4.569 1.00 80.81 116 TYR A N 1
ATOM 890 C CA . TYR A 1 116 ? 4.477 -6.209 -5.612 1.00 80.81 116 TYR A CA 1
ATOM 891 C C . TYR A 1 116 ? 3.497 -7.264 -5.087 1.00 80.81 116 TYR A C 1
ATOM 893 O O . TYR A 1 116 ? 2.370 -7.297 -5.593 1.00 80.81 116 TYR A O 1
ATOM 901 N N . PRO A 1 117 ? 3.825 -8.061 -4.049 1.00 84.44 117 PRO A N 1
ATOM 902 C CA . PRO A 1 117 ? 2.848 -8.941 -3.414 1.00 84.44 117 PRO A CA 1
ATOM 903 C C . PRO A 1 117 ? 1.603 -8.204 -2.904 1.00 84.44 117 PRO A C 1
ATOM 905 O O . PRO A 1 117 ? 0.508 -8.763 -2.942 1.00 84.44 117 PRO A O 1
ATOM 908 N N . TYR A 1 118 ? 1.729 -6.938 -2.486 1.00 85.25 118 TYR A N 1
ATOM 909 C CA . TYR A 1 118 ? 0.599 -6.124 -2.022 1.00 85.25 118 TYR A CA 1
ATOM 910 C C . TYR A 1 118 ? -0.207 -5.484 -3.161 1.00 85.25 118 TYR A C 1
ATOM 912 O O . TYR A 1 118 ? -1.371 -5.126 -2.957 1.00 85.25 118 TYR A O 1
ATOM 920 N N . LEU A 1 119 ? 0.359 -5.380 -4.369 1.00 85.62 119 LEU A N 1
ATOM 921 C CA . LEU A 1 119 ? -0.327 -4.788 -5.521 1.00 85.62 119 LEU A CA 1
ATOM 922 C C . LEU A 1 119 ? -1.510 -5.636 -5.989 1.00 85.62 119 LEU A C 1
ATOM 924 O O . LEU A 1 119 ? -2.537 -5.081 -6.367 1.00 85.62 119 LEU A O 1
ATOM 928 N N . LEU A 1 120 ? -1.416 -6.966 -5.936 1.00 84.94 120 LEU A N 1
ATOM 929 C CA . LEU A 1 120 ? -2.514 -7.830 -6.376 1.00 84.94 120 LEU A CA 1
ATOM 930 C C . LEU A 1 120 ? -3.759 -7.714 -5.468 1.00 84.94 120 LEU A C 1
ATOM 932 O O . LEU A 1 120 ? -4.843 -7.433 -5.992 1.00 84.94 120 LEU A O 1
ATOM 936 N N . PRO A 1 121 ? -3.640 -7.818 -4.125 1.00 85.19 121 PRO A N 1
ATOM 937 C CA . PRO A 1 121 ? -4.727 -7.457 -3.217 1.00 85.19 121 PRO A CA 1
ATOM 938 C C . PRO A 1 121 ? -5.246 -6.037 -3.454 1.00 85.19 121 PRO A C 1
ATOM 940 O O . PRO A 1 121 ? -6.450 -5.803 -3.366 1.00 85.19 121 PRO A O 1
ATOM 943 N N . PHE A 1 122 ? -4.370 -5.092 -3.801 1.00 84.31 122 PHE A N 1
ATOM 944 C CA . PHE A 1 122 ? -4.767 -3.717 -4.082 1.00 84.31 122 PHE A CA 1
ATOM 945 C C . PHE A 1 122 ? -5.643 -3.602 -5.341 1.00 84.31 122 PHE A C 1
ATOM 947 O O . PHE A 1 122 ? -6.709 -2.988 -5.292 1.00 84.31 122 PHE A O 1
ATOM 954 N N . ILE A 1 123 ? -5.268 -4.271 -6.435 1.00 87.69 123 ILE A N 1
ATOM 955 C CA . ILE A 1 123 ? -6.045 -4.308 -7.683 1.00 87.69 123 ILE A CA 1
ATOM 956 C C . ILE A 1 123 ? -7.455 -4.864 -7.457 1.00 87.69 123 ILE A C 1
ATOM 958 O O . ILE A 1 123 ? -8.420 -4.359 -8.034 1.00 87.69 123 ILE A O 1
ATOM 962 N N . SER A 1 124 ? -7.606 -5.840 -6.557 1.00 87.12 124 SER A N 1
ATOM 963 C CA . SER A 1 124 ? -8.923 -6.383 -6.194 1.00 87.12 124 SER A CA 1
ATOM 964 C C . SER A 1 124 ? -9.873 -5.341 -5.582 1.00 87.12 124 SER A C 1
ATOM 966 O O . SER A 1 124 ? -11.089 -5.534 -5.573 1.00 87.12 124 SER A O 1
ATOM 968 N N . GLN A 1 125 ? -9.343 -4.216 -5.088 1.00 86.94 125 GLN A N 1
ATOM 969 C CA . GLN A 1 125 ? -10.130 -3.133 -4.504 1.00 86.94 125 GLN A CA 1
ATOM 970 C C . GLN A 1 125 ? -10.510 -2.032 -5.501 1.00 86.94 125 GLN A C 1
ATOM 972 O O . GLN A 1 125 ? -11.316 -1.177 -5.142 1.00 86.94 125 GLN A O 1
ATOM 977 N N . PHE A 1 126 ? -10.014 -2.053 -6.744 1.00 87.81 126 PHE A N 1
ATOM 978 C CA . PHE A 1 126 ? -10.310 -1.017 -7.750 1.00 87.81 126 PHE A CA 1
ATOM 979 C C . PHE A 1 126 ? -11.805 -0.795 -7.979 1.00 87.81 126 PHE A C 1
ATOM 981 O O . PHE A 1 126 ? -12.204 0.365 -8.011 1.00 87.81 126 PHE A O 1
ATOM 988 N N . PRO A 1 127 ? -12.658 -1.839 -8.057 1.00 86.31 127 PRO A N 1
ATOM 989 C CA . PRO A 1 127 ? -14.096 -1.642 -8.241 1.00 86.31 127 PRO A CA 1
ATOM 990 C C . PRO A 1 127 ? -14.770 -0.872 -7.097 1.00 86.31 127 PRO A C 1
ATOM 992 O O . PRO A 1 127 ? -15.883 -0.384 -7.258 1.00 86.31 127 PRO A O 1
ATOM 995 N N . LYS A 1 128 ? -14.120 -0.786 -5.928 1.00 87.62 128 LYS A N 1
ATOM 996 C CA . LYS A 1 128 ? -14.603 -0.029 -4.765 1.00 87.62 128 LYS A CA 1
ATOM 997 C C . LYS A 1 128 ? -14.208 1.447 -4.834 1.00 87.62 128 LYS A C 1
ATOM 999 O O . LYS A 1 128 ? -14.765 2.262 -4.106 1.00 87.62 128 LYS A O 1
ATOM 1004 N N . LEU A 1 129 ? -13.231 1.793 -5.671 1.00 86.00 129 LEU A N 1
ATOM 1005 C CA . LEU A 1 129 ? -12.817 3.170 -5.890 1.00 86.00 129 LEU A CA 1
ATOM 1006 C C . LEU A 1 129 ? -13.852 3.823 -6.808 1.00 86.00 129 LEU A C 1
ATOM 1008 O O . LEU A 1 129 ? -14.149 3.308 -7.880 1.00 86.00 129 LEU A O 1
ATOM 1012 N N . SER A 1 130 ? -14.404 4.963 -6.400 1.00 84.81 130 SER A N 1
ATOM 1013 C CA . SER A 1 130 ? -15.382 5.733 -7.180 1.00 84.81 130 SER A CA 1
ATOM 1014 C C . SER A 1 130 ? -14.722 6.496 -8.342 1.00 84.81 130 SER A C 1
ATOM 1016 O O . SER A 1 130 ? -14.917 7.700 -8.486 1.00 84.81 130 SER A O 1
ATOM 1018 N N . VAL A 1 131 ? -13.873 5.817 -9.111 1.00 87.06 131 VAL A N 1
ATOM 1019 C CA . VAL A 1 131 ? -13.083 6.346 -10.230 1.00 87.06 131 VAL A CA 1
ATOM 1020 C C . VAL A 1 131 ? -13.345 5.459 -11.442 1.00 87.06 131 VAL A C 1
ATOM 1022 O O . VAL A 1 131 ? -13.626 4.271 -11.288 1.00 87.06 131 VAL A O 1
ATOM 1025 N N . ASP A 1 132 ? -13.251 6.025 -12.645 1.00 90.06 132 ASP A N 1
ATOM 1026 C CA . ASP A 1 132 ? -13.433 5.275 -13.886 1.00 90.06 132 ASP A CA 1
ATOM 1027 C C . ASP A 1 132 ? -12.510 4.033 -13.943 1.00 90.06 132 ASP A C 1
ATOM 1029 O O . ASP A 1 132 ? -11.279 4.178 -13.941 1.00 90.06 132 ASP A O 1
ATOM 1033 N N . PRO A 1 133 ? -13.068 2.804 -14.000 1.00 88.00 133 PRO A N 1
ATOM 1034 C CA . PRO A 1 133 ? -12.264 1.587 -13.973 1.00 88.00 133 PRO A CA 1
ATOM 1035 C C . PRO A 1 133 ? -11.313 1.490 -15.164 1.00 88.00 133 PRO A C 1
ATOM 1037 O O . PRO A 1 133 ? -10.166 1.076 -15.002 1.00 88.00 133 PRO A O 1
ATOM 1040 N N . HIS A 1 134 ? -11.755 1.895 -16.358 1.00 89.69 134 HIS A N 1
ATOM 1041 C CA . HIS A 1 134 ? -10.931 1.809 -17.560 1.00 89.69 134 HIS A CA 1
ATOM 1042 C C . HIS A 1 134 ? -9.673 2.678 -17.431 1.00 89.69 134 HIS A C 1
ATOM 1044 O O . HIS A 1 134 ? -8.564 2.211 -17.703 1.00 89.69 134 HIS A O 1
ATOM 1050 N N . HIS A 1 135 ? -9.827 3.901 -16.931 1.00 90.38 135 HIS A N 1
ATOM 1051 C CA . HIS A 1 135 ? -8.735 4.815 -16.639 1.00 90.38 135 HIS A CA 1
ATOM 1052 C C . HIS A 1 135 ? -7.812 4.278 -15.539 1.00 90.38 135 HIS A C 1
ATOM 1054 O O . HIS A 1 135 ? -6.590 4.311 -15.700 1.00 90.38 135 HIS A O 1
ATOM 1060 N N . LEU A 1 136 ? -8.372 3.729 -14.453 1.00 90.50 136 LEU A N 1
ATOM 1061 C CA . LEU A 1 136 ? -7.594 3.137 -13.360 1.00 90.50 136 LEU A CA 1
ATOM 1062 C C . LEU A 1 136 ? -6.687 2.003 -13.844 1.00 90.50 136 LEU A C 1
ATOM 1064 O O . LEU A 1 136 ? -5.479 2.045 -13.611 1.00 90.50 136 LEU A O 1
ATOM 1068 N N . TYR A 1 137 ? -7.246 1.001 -14.528 1.00 90.94 137 TYR A N 1
ATOM 1069 C CA . TYR A 1 137 ? -6.470 -0.140 -15.016 1.00 90.94 137 TYR A CA 1
ATOM 1070 C C . TYR A 1 137 ? -5.445 0.292 -16.069 1.00 90.94 137 TYR A C 1
ATOM 1072 O O . TYR A 1 137 ? -4.281 -0.103 -15.989 1.00 90.94 137 TYR A O 1
ATOM 1080 N N . THR A 1 138 ? -5.844 1.146 -17.017 1.00 93.12 138 THR A N 1
ATOM 1081 C CA . THR A 1 138 ? -4.947 1.629 -18.078 1.00 93.12 138 THR A CA 1
ATOM 1082 C C . THR A 1 138 ? -3.751 2.373 -17.494 1.00 93.12 138 THR A C 1
ATOM 1084 O O . THR A 1 138 ? -2.607 2.060 -17.831 1.00 93.12 138 THR A O 1
ATOM 1087 N N . ASN A 1 139 ? -3.983 3.313 -16.574 1.00 93.00 139 ASN A N 1
ATOM 1088 C CA . ASN A 1 139 ? -2.899 4.038 -15.922 1.00 93.00 139 ASN A CA 1
ATOM 1089 C C . ASN A 1 139 ? -2.043 3.117 -15.064 1.00 93.00 139 ASN A C 1
ATOM 1091 O O . ASN A 1 139 ? -0.821 3.214 -15.121 1.00 93.00 139 ASN A O 1
ATOM 1095 N N . PHE A 1 140 ? -2.649 2.220 -14.285 1.00 92.38 140 PHE A N 1
ATOM 1096 C CA . PHE A 1 140 ? -1.909 1.298 -13.431 1.00 92.38 14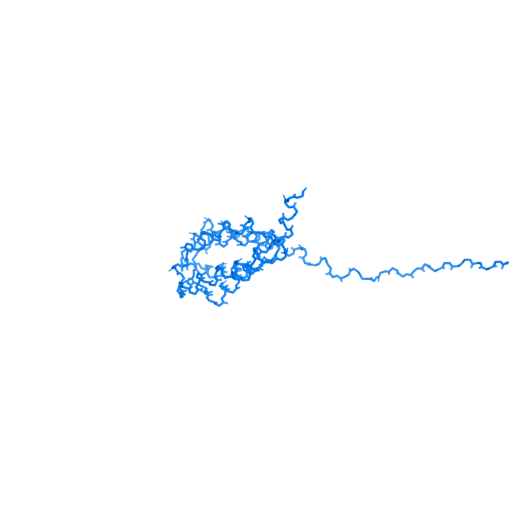0 PHE A CA 1
ATOM 1097 C C . PHE A 1 140 ? -0.887 0.489 -14.239 1.00 92.38 140 PHE A C 1
ATOM 1099 O O . PHE A 1 140 ? 0.313 0.557 -13.970 1.00 92.38 140 PHE A O 1
ATOM 1106 N N . PHE A 1 141 ? -1.337 -0.207 -15.287 1.00 91.06 141 PHE A N 1
ATOM 1107 C CA . PHE A 1 141 ? -0.451 -1.037 -16.102 1.00 91.06 141 PHE A CA 1
ATOM 1108 C C . PHE A 1 141 ? 0.524 -0.213 -16.950 1.00 91.06 141 PHE A C 1
ATOM 1110 O O . PHE A 1 141 ? 1.661 -0.638 -17.154 1.00 91.06 141 PHE A O 1
ATOM 1117 N N . THR A 1 142 ? 0.133 0.985 -17.397 1.00 92.62 142 THR A N 1
ATOM 1118 C CA . THR A 1 142 ? 1.041 1.891 -18.119 1.00 92.62 142 THR A CA 1
ATOM 1119 C C . THR A 1 142 ? 2.190 2.356 -17.224 1.00 92.62 142 THR A C 1
ATOM 1121 O O . THR A 1 142 ? 3.351 2.258 -17.621 1.00 92.62 142 THR A O 1
ATOM 1124 N N . ASN A 1 143 ? 1.893 2.802 -16.000 1.00 91.00 143 ASN A N 1
ATOM 1125 C CA . ASN A 1 143 ? 2.904 3.226 -15.029 1.00 91.00 143 ASN A CA 1
ATOM 1126 C C . ASN A 1 143 ? 3.793 2.052 -14.590 1.00 91.00 143 ASN A C 1
ATOM 1128 O O . ASN A 1 143 ? 5.006 2.208 -14.483 1.00 91.00 143 ASN A O 1
ATOM 1132 N N . MET A 1 144 ? 3.217 0.861 -14.410 1.00 88.50 144 MET A N 1
ATOM 1133 C CA . MET A 1 144 ? 3.970 -0.358 -14.095 1.00 88.50 144 MET A CA 1
ATOM 1134 C C . MET A 1 144 ? 4.948 -0.731 -15.219 1.00 88.50 144 MET A C 1
ATOM 1136 O O . MET A 1 144 ? 6.122 -0.992 -14.967 1.00 88.50 144 MET A O 1
ATOM 1140 N N . ARG A 1 145 ? 4.500 -0.677 -16.481 1.00 87.19 145 ARG A N 1
ATOM 1141 C CA . ARG A 1 145 ? 5.357 -0.916 -17.652 1.00 87.19 145 ARG A CA 1
ATOM 1142 C C . ARG A 1 145 ? 6.501 0.098 -17.751 1.00 87.19 145 ARG A C 1
ATOM 1144 O O . ARG A 1 145 ? 7.615 -0.283 -18.109 1.00 87.19 145 ARG A O 1
ATOM 1151 N N . GLN A 1 146 ? 6.236 1.370 -17.445 1.00 87.50 146 GLN A N 1
ATOM 1152 C CA . GLN A 1 146 ? 7.282 2.395 -17.371 1.00 87.50 146 GLN A CA 1
ATOM 1153 C C . GLN A 1 146 ? 8.314 2.049 -16.291 1.00 87.50 146 GLN A C 1
ATOM 1155 O O . GLN A 1 146 ? 9.508 2.088 -16.575 1.00 87.50 146 GLN A O 1
ATOM 1160 N N . GLY A 1 147 ? 7.863 1.614 -15.109 1.00 84.81 147 GLY A N 1
ATOM 1161 C CA . GLY A 1 147 ? 8.727 1.170 -14.013 1.00 84.81 1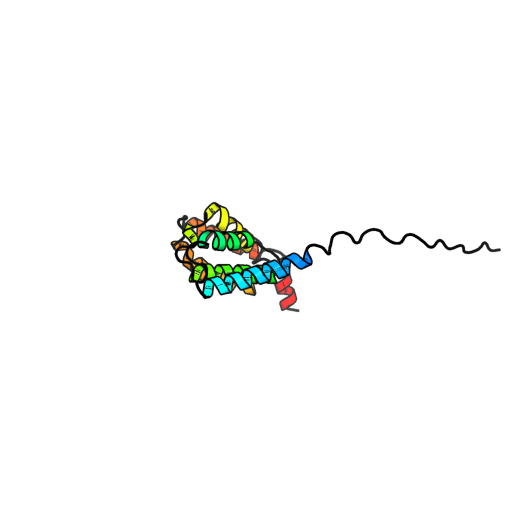47 GLY A CA 1
ATOM 1162 C C . GLY A 1 147 ? 9.716 0.076 -14.394 1.00 84.81 147 GLY A C 1
ATOM 1163 O O . GLY A 1 147 ? 10.890 0.159 -14.050 1.00 84.81 147 GLY A O 1
ATOM 1164 N N . PHE A 1 148 ? 9.281 -0.908 -15.181 1.00 80.00 148 PHE A N 1
ATOM 1165 C CA . PHE A 1 148 ? 10.162 -1.977 -15.669 1.00 80.00 148 PHE A CA 1
ATOM 1166 C C . PHE A 1 148 ? 11.257 -1.512 -16.629 1.00 80.00 148 PHE A C 1
ATOM 1168 O O . PHE A 1 148 ? 12.230 -2.227 -16.851 1.00 80.00 148 PHE A O 1
ATOM 1175 N N . SER A 1 149 ? 11.112 -0.323 -17.208 1.00 77.69 149 SER A N 1
ATOM 1176 C CA . SER A 1 149 ? 12.106 0.243 -18.120 1.00 77.69 149 SER A CA 1
ATOM 1177 C C . SER A 1 149 ? 13.178 1.063 -17.387 1.00 77.69 149 SER A C 1
ATOM 1179 O O . SER A 1 149 ? 14.153 1.482 -18.016 1.00 77.69 149 SER A O 1
ATOM 1181 N N . VAL A 1 150 ? 13.021 1.296 -16.077 1.00 74.38 150 VAL A N 1
ATOM 1182 C CA . VAL A 1 150 ? 13.940 2.108 -15.268 1.00 74.38 150 VAL A CA 1
ATOM 1183 C C . VAL A 1 150 ? 15.232 1.349 -14.974 1.00 74.38 150 VAL A C 1
ATOM 1185 O O . VAL A 1 150 ? 15.247 0.140 -14.751 1.00 74.38 150 VAL A O 1
ATOM 1188 N N . GLN A 1 151 ? 16.346 2.081 -14.976 1.00 59.69 151 GLN A N 1
ATOM 1189 C CA . GLN A 1 151 ? 17.686 1.513 -14.864 1.00 59.69 151 GLN A CA 1
ATOM 1190 C C . GLN A 1 151 ? 17.951 0.814 -13.523 1.00 59.69 151 GLN A C 1
ATOM 1192 O O . GLN A 1 151 ? 18.656 -0.184 -13.529 1.00 59.69 151 GLN A O 1
ATOM 1197 N N . SER A 1 152 ? 17.341 1.255 -12.416 1.00 60.34 152 SER A N 1
ATOM 1198 C CA . SER A 1 152 ? 17.439 0.581 -11.109 1.00 60.34 152 SER A CA 1
ATOM 1199 C C . SER A 1 152 ? 16.982 -0.881 -11.166 1.00 60.34 152 SER A C 1
ATOM 1201 O O . SER A 1 152 ? 17.706 -1.763 -10.726 1.00 60.34 152 SER A O 1
ATOM 1203 N N . VAL A 1 153 ? 15.848 -1.150 -11.820 1.00 57.25 153 VAL A N 1
ATOM 1204 C CA . VAL A 1 153 ? 15.308 -2.509 -12.013 1.00 57.25 153 VAL A CA 1
ATOM 1205 C C . VAL A 1 153 ? 16.212 -3.346 -12.922 1.00 57.25 153 VAL A C 1
ATOM 1207 O O . VAL A 1 153 ? 16.337 -4.558 -12.759 1.00 57.25 153 VAL A O 1
ATOM 1210 N N . ARG A 1 154 ? 16.858 -2.702 -13.900 1.00 54.25 154 ARG A N 1
ATOM 1211 C CA . ARG A 1 154 ? 17.773 -3.380 -14.823 1.00 54.25 154 ARG A CA 1
ATOM 1212 C C . ARG A 1 154 ? 19.061 -3.797 -14.118 1.00 54.25 154 ARG A C 1
ATOM 1214 O O . ARG A 1 154 ? 19.535 -4.888 -14.399 1.00 54.25 154 ARG A O 1
ATOM 1221 N N . THR A 1 155 ? 19.604 -2.976 -13.219 1.00 54.41 155 THR A N 1
ATOM 1222 C CA . THR A 1 155 ? 20.836 -3.295 -12.478 1.00 54.41 155 THR A CA 1
ATOM 1223 C C . THR A 1 155 ? 20.626 -4.438 -11.480 1.00 54.41 155 THR A C 1
ATOM 1225 O O . THR A 1 155 ? 21.428 -5.367 -11.491 1.00 54.41 155 THR A O 1
ATOM 1228 N N . ASP A 1 156 ? 19.510 -4.453 -10.734 1.00 54.41 156 ASP A N 1
ATOM 1229 C CA . ASP A 1 156 ? 19.159 -5.558 -9.818 1.00 54.41 156 ASP A CA 1
ATOM 1230 C C . ASP A 1 156 ? 19.099 -6.916 -10.547 1.00 54.41 156 ASP A C 1
ATOM 1232 O O . ASP A 1 156 ? 19.514 -7.947 -10.020 1.00 54.41 156 ASP A O 1
ATOM 1236 N N . HIS A 1 157 ? 18.619 -6.929 -11.797 1.00 51.25 157 HIS A N 1
ATOM 1237 C CA . HIS A 1 157 ? 18.578 -8.143 -12.615 1.00 51.25 157 HIS A CA 1
ATOM 1238 C C . HIS A 1 157 ? 19.972 -8.639 -13.028 1.00 51.25 157 HIS A C 1
ATOM 1240 O O . HIS A 1 157 ? 20.189 -9.846 -13.095 1.00 51.25 157 HIS A O 1
ATOM 1246 N N . TYR A 1 158 ? 20.916 -7.733 -13.300 1.00 42.88 158 TYR A N 1
ATOM 1247 C CA . TYR A 1 158 ? 22.290 -8.116 -13.636 1.00 42.88 158 TYR A CA 1
ATOM 1248 C C . TYR A 1 158 ? 23.085 -8.564 -12.406 1.00 42.88 158 TYR A C 1
ATOM 1250 O O . TYR A 1 158 ? 23.907 -9.464 -12.535 1.00 42.88 158 TYR A O 1
ATOM 1258 N N . GLU A 1 159 ? 22.819 -7.997 -11.226 1.00 47.56 159 GLU A N 1
ATOM 1259 C CA . GLU A 1 159 ? 23.442 -8.440 -9.971 1.00 47.56 159 GLU A CA 1
ATOM 1260 C C . GLU A 1 159 ? 22.887 -9.786 -9.484 1.00 47.56 159 GLU A C 1
ATOM 1262 O O . GLU A 1 159 ? 23.638 -10.589 -8.949 1.00 47.56 159 GLU A O 1
ATOM 1267 N N . ALA A 1 160 ? 21.606 -10.089 -9.727 1.00 52.56 160 ALA A N 1
ATOM 1268 C CA . ALA A 1 160 ? 21.019 -11.395 -9.403 1.00 52.56 160 ALA A CA 1
ATOM 1269 C C . ALA A 1 160 ? 21.483 -12.545 -10.324 1.00 52.56 160 ALA A C 1
ATOM 1271 O O . ALA A 1 160 ? 21.238 -13.713 -10.020 1.00 52.56 160 ALA A O 1
ATOM 1272 N N . LEU A 1 161 ? 22.098 -12.222 -11.467 1.00 47.69 161 LEU A N 1
ATOM 1273 C CA . LEU A 1 161 ? 22.631 -13.182 -12.441 1.00 47.69 161 LEU A CA 1
ATOM 1274 C C . LEU A 1 161 ? 24.166 -13.311 -12.391 1.00 47.69 161 LEU A C 1
ATOM 1276 O O . LEU A 1 161 ? 24.714 -14.113 -13.151 1.00 47.69 161 LEU A O 1
ATOM 1280 N N . ALA A 1 162 ? 24.839 -12.529 -11.542 1.00 44.97 162 ALA A N 1
ATOM 1281 C CA . ALA A 1 162 ? 26.283 -12.572 -11.303 1.00 44.97 162 ALA A CA 1
ATOM 1282 C C . ALA A 1 162 ? 26.611 -13.403 -10.054 1.00 44.97 162 ALA A C 1
ATOM 1284 O O . ALA A 1 162 ? 27.662 -14.083 -10.078 1.00 44.97 162 ALA A O 1
#

Foldseek 3Di:
DDDDDDDDDDDPDDDPPDDPPCPVVQVVLLVVLQVLLVCLLVVVQADPCLLVQLLVLLQCCQPLDQSNNLSSLSSNLSSVVRHPPSLVSDPCVPRRVVSLLNCLLQLNNLNCVRNVVSVVVVLVCLVVHPDDSVVVVVSNVVSNVNNCVDVSVVVVVVVVVD